Protein AF-G5LKT0-F1 (afdb_monomer)

Structure (mmCIF, N/CA/C/O backbone):
data_AF-G5LKT0-F1
#
_entry.id   AF-G5LKT0-F1
#
loop_
_atom_site.group_PDB
_atom_site.id
_atom_site.type_symbol
_atom_site.label_atom_id
_atom_site.label_alt_id
_atom_site.label_comp_id
_atom_site.label_asym_id
_atom_site.label_entity_id
_atom_site.label_seq_id
_atom_site.pdbx_PDB_ins_code
_atom_site.Cartn_x
_atom_site.Cartn_y
_atom_site.Cartn_z
_atom_site.occupancy
_atom_site.B_iso_or_equiv
_atom_site.auth_seq_id
_atom_site.auth_comp_id
_atom_site.auth_asym_id
_atom_site.auth_atom_id
_atom_site.pdbx_PDB_model_num
ATOM 1 N N . SER A 1 1 ? 3.298 -21.487 0.297 1.00 54.34 1 SER A N 1
ATOM 2 C CA . SER A 1 1 ? 2.393 -21.623 -0.874 1.00 54.34 1 SER A CA 1
ATOM 3 C C . SER A 1 1 ? 1.903 -20.227 -1.274 1.00 54.34 1 SER A C 1
ATOM 5 O O . SER A 1 1 ? 2.174 -19.280 -0.552 1.00 54.34 1 SER A O 1
ATOM 7 N N . CYS A 1 2 ? 1.197 -20.034 -2.396 1.00 66.44 2 CYS A N 1
ATOM 8 C CA . CYS A 1 2 ? 0.655 -18.714 -2.787 1.00 66.44 2 CYS A CA 1
ATOM 9 C C . CYS A 1 2 ? -0.254 -18.072 -1.703 1.00 66.44 2 CYS A C 1
ATOM 11 O O . CYS A 1 2 ? -0.448 -16.859 -1.705 1.00 66.44 2 CYS A O 1
ATOM 13 N N . GLY A 1 3 ? -0.767 -18.862 -0.748 1.00 74.69 3 GLY A N 1
ATOM 14 C CA . GLY A 1 3 ? -1.524 -18.372 0.408 1.00 74.69 3 GLY A CA 1
ATOM 15 C C . GLY A 1 3 ? -0.724 -17.453 1.335 1.00 74.69 3 GLY A C 1
ATOM 16 O O . GLY A 1 3 ? -1.248 -16.420 1.735 1.00 74.69 3 GLY A O 1
ATOM 17 N N . ASP A 1 4 ? 0.554 -17.754 1.588 1.00 81.62 4 ASP A N 1
ATOM 18 C CA . ASP A 1 4 ? 1.383 -16.985 2.531 1.00 81.62 4 ASP A CA 1
ATOM 19 C C . ASP A 1 4 ? 1.629 -15.556 2.026 1.00 81.62 4 ASP A C 1
ATOM 21 O O . ASP A 1 4 ? 1.540 -14.595 2.784 1.00 81.62 4 ASP A O 1
ATOM 25 N N . ALA A 1 5 ? 1.858 -15.398 0.717 1.00 81.75 5 ALA A N 1
ATOM 26 C CA . ALA A 1 5 ? 2.050 -14.091 0.088 1.00 81.75 5 ALA A CA 1
ATOM 27 C C . ALA A 1 5 ? 0.766 -13.242 0.091 1.00 81.75 5 ALA A C 1
ATOM 29 O O . ALA A 1 5 ? 0.824 -12.029 0.288 1.00 81.75 5 ALA A O 1
ATOM 30 N N . ARG A 1 6 ? -0.403 -13.874 -0.098 1.00 88.56 6 ARG A N 1
ATOM 31 C CA . ARG A 1 6 ? -1.702 -13.187 -0.015 1.00 88.56 6 ARG A CA 1
ATOM 32 C C . ARG A 1 6 ? -1.993 -12.738 1.410 1.00 88.56 6 ARG A C 1
ATOM 34 O O . ARG A 1 6 ? -2.324 -11.576 1.622 1.00 88.56 6 ARG A O 1
ATOM 41 N N . TYR A 1 7 ? -1.827 -13.644 2.369 1.00 90.50 7 TYR A N 1
ATOM 42 C CA . TYR A 1 7 ? -2.042 -13.356 3.781 1.00 90.50 7 TYR A CA 1
ATOM 43 C C . TYR A 1 7 ? -1.099 -12.254 4.277 1.00 90.50 7 TYR A C 1
ATOM 45 O O . TYR A 1 7 ? -1.538 -11.332 4.954 1.00 90.50 7 TYR A O 1
ATOM 53 N N . TYR A 1 8 ? 0.168 -12.264 3.846 1.00 92.62 8 TYR A N 1
ATOM 54 C CA . TYR A 1 8 ? 1.125 -11.202 4.162 1.00 92.62 8 TYR A CA 1
ATOM 55 C C . TYR A 1 8 ? 0.628 -9.812 3.739 1.00 92.62 8 TYR A C 1
ATOM 57 O O . TYR A 1 8 ? 0.749 -8.847 4.495 1.00 92.62 8 TYR A O 1
ATOM 65 N N . LEU A 1 9 ? 0.048 -9.708 2.541 1.00 94.00 9 LEU A N 1
ATOM 66 C CA . LEU A 1 9 ? -0.469 -8.446 2.022 1.00 94.00 9 LEU A CA 1
ATOM 67 C C . LEU A 1 9 ? -1.717 -7.979 2.784 1.00 94.00 9 LEU A C 1
ATOM 69 O O . LEU A 1 9 ? -1.822 -6.799 3.119 1.00 94.00 9 LEU A O 1
ATOM 73 N N . LEU A 1 10 ? -2.628 -8.905 3.092 1.00 94.75 10 LEU A N 1
ATOM 74 C CA . LEU A 1 10 ? -3.838 -8.631 3.869 1.00 94.75 10 LEU A CA 1
ATOM 75 C C . LEU A 1 10 ? -3.491 -8.153 5.286 1.00 94.75 10 LEU A C 1
ATOM 77 O O . LEU A 1 10 ? -3.990 -7.120 5.732 1.00 94.75 10 LEU A O 1
ATOM 81 N N . GLU A 1 11 ? -2.557 -8.829 5.955 1.00 95.62 11 GLU A N 1
ATOM 82 C CA . GLU A 1 11 ? -2.084 -8.441 7.285 1.00 95.62 11 GLU A CA 1
ATOM 83 C C . GLU A 1 11 ? -1.333 -7.108 7.272 1.00 95.62 11 GLU A C 1
ATOM 85 O O . GLU A 1 11 ? -1.482 -6.298 8.189 1.00 95.62 11 GLU A O 1
ATOM 90 N N . ALA A 1 12 ? -0.527 -6.831 6.243 1.00 96.62 12 ALA A N 1
ATOM 91 C CA . ALA A 1 12 ? 0.118 -5.528 6.096 1.00 96.62 12 ALA A CA 1
ATOM 92 C C . ALA A 1 12 ? -0.919 -4.405 5.929 1.00 96.62 12 ALA A C 1
ATOM 94 O O . ALA A 1 12 ? -0.788 -3.352 6.561 1.00 96.62 12 ALA A O 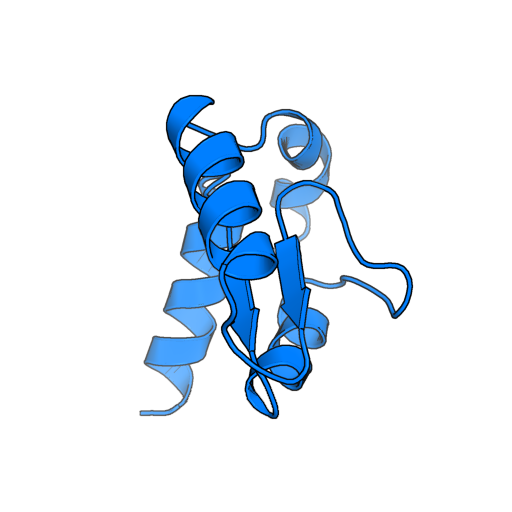1
ATOM 95 N N . TYR A 1 13 ? -1.967 -4.648 5.135 1.00 96.19 13 TYR A N 1
ATOM 96 C CA . TYR A 1 13 ? -3.059 -3.702 4.924 1.00 96.19 13 TYR A CA 1
ATOM 97 C C . TYR A 1 13 ? -3.838 -3.439 6.217 1.00 96.19 13 TYR A C 1
ATOM 99 O O . TYR A 1 13 ? -4.007 -2.277 6.596 1.00 96.19 13 TYR A O 1
ATOM 107 N N . LYS A 1 14 ? -4.234 -4.500 6.936 1.00 95.38 14 LYS A N 1
ATOM 108 C CA . LYS A 1 14 ? -4.937 -4.422 8.228 1.00 95.38 14 LYS A CA 1
ATOM 109 C C . LYS A 1 14 ? -4.118 -3.687 9.287 1.00 95.38 14 LYS A C 1
ATOM 111 O O . LYS A 1 14 ? -4.661 -2.904 10.061 1.00 95.38 14 LYS A O 1
ATOM 116 N N . HIS A 1 15 ? -2.797 -3.859 9.273 1.00 96.62 15 HIS A N 1
ATOM 117 C CA . HIS A 1 15 ? -1.878 -3.140 10.154 1.00 96.62 15 HIS A CA 1
ATOM 118 C C . HIS A 1 15 ? -1.471 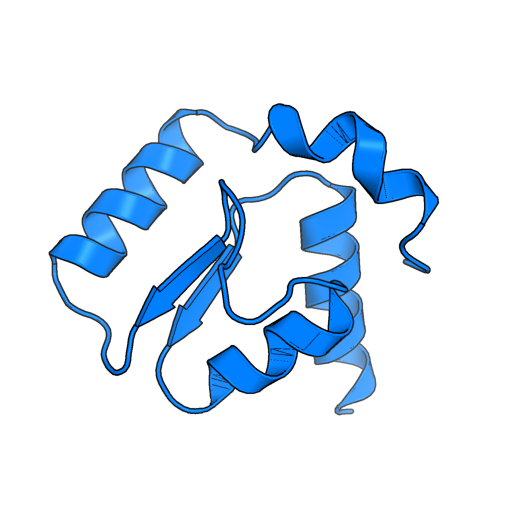-1.749 9.646 1.00 96.62 15 HIS A C 1
ATOM 120 O O . HIS A 1 15 ? -0.539 -1.157 10.195 1.00 96.62 15 HIS A O 1
ATOM 126 N N . LEU A 1 16 ? -2.166 -1.194 8.648 1.00 97.62 16 LEU A N 1
ATOM 127 C CA . LEU A 1 16 ? -1.969 0.172 8.147 1.00 97.62 16 LEU A CA 1
ATOM 128 C C . LEU A 1 16 ? -0.558 0.430 7.596 1.00 97.62 16 LEU A C 1
ATOM 130 O O . LEU A 1 16 ? -0.073 1.562 7.628 1.00 97.62 16 LEU A O 1
ATOM 134 N N . LYS A 1 17 ? 0.141 -0.605 7.123 1.00 98.31 17 LYS A N 1
ATOM 135 C CA . LYS A 1 17 ? 1.466 -0.428 6.524 1.00 98.31 17 LYS A CA 1
ATOM 136 C C . LYS A 1 17 ? 1.331 0.163 5.114 1.00 98.31 17 LYS A C 1
ATOM 138 O O . LYS A 1 17 ? 0.390 -0.194 4.394 1.00 98.31 17 LYS A O 1
ATOM 143 N N . PRO A 1 18 ? 2.273 1.020 4.690 1.00 98.25 18 PRO A N 1
ATOM 144 C CA . PRO A 1 18 ? 2.456 1.317 3.277 1.00 98.25 18 PRO A CA 1
ATOM 145 C C . PRO A 1 18 ? 2.690 0.024 2.488 1.00 98.25 18 PRO A C 1
ATOM 147 O O . PRO A 1 18 ? 3.367 -0.888 2.967 1.00 98.25 18 PRO A O 1
ATOM 150 N N . ILE A 1 19 ? 2.119 -0.056 1.291 1.00 97.88 19 ILE A N 1
ATOM 151 C CA . ILE A 1 19 ? 2.265 -1.190 0.376 1.00 97.88 19 ILE A CA 1
ATOM 152 C C . ILE A 1 19 ? 2.764 -0.643 -0.956 1.00 97.88 19 ILE A C 1
ATOM 154 O O . ILE A 1 19 ? 2.295 0.397 -1.409 1.00 97.88 19 ILE A O 1
ATOM 158 N N . ALA A 1 20 ? 3.696 -1.345 -1.591 1.00 97.69 20 ALA A N 1
ATOM 159 C CA . ALA A 1 20 ? 4.235 -0.959 -2.886 1.00 97.69 20 ALA A CA 1
ATOM 160 C C . ALA A 1 20 ? 4.204 -2.157 -3.843 1.00 97.69 20 ALA A C 1
ATOM 162 O O . ALA A 1 20 ? 4.689 -3.235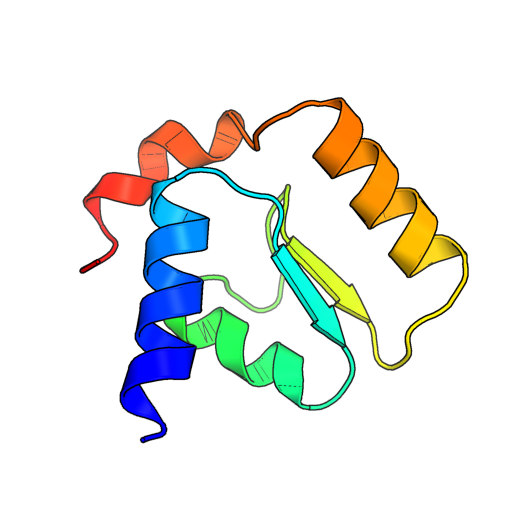 -3.497 1.00 97.69 20 ALA A O 1
ATOM 163 N N . LEU A 1 21 ? 3.614 -1.980 -5.026 1.00 96.81 21 LEU A N 1
ATOM 164 C CA . LEU A 1 21 ? 3.433 -3.022 -6.038 1.00 96.81 21 LEU A CA 1
ATOM 165 C C . LEU A 1 21 ? 3.978 -2.535 -7.386 1.00 96.81 21 LEU A C 1
ATOM 167 O O . LEU A 1 21 ? 3.488 -1.557 -7.943 1.00 96.81 21 LEU A O 1
ATOM 171 N N . ALA A 1 22 ? 4.963 -3.241 -7.940 1.00 97.31 22 ALA A N 1
ATOM 172 C CA . ALA A 1 22 ? 5.547 -2.914 -9.240 1.00 97.31 22 ALA A CA 1
ATOM 173 C C . ALA A 1 22 ? 5.241 -3.989 -10.293 1.00 97.31 22 ALA A C 1
ATOM 175 O O . ALA A 1 22 ? 5.134 -5.179 -9.975 1.00 97.31 22 ALA A O 1
ATOM 176 N N . GLY A 1 23 ? 5.103 -3.569 -11.550 1.00 97.06 23 GLY A N 1
ATOM 177 C CA . GLY A 1 23 ? 4.905 -4.456 -12.693 1.00 97.06 23 GLY A CA 1
ATOM 178 C C . GLY A 1 23 ? 3.685 -5.361 -12.522 1.00 97.06 23 GLY A C 1
ATOM 179 O O . GLY A 1 23 ? 2.575 -4.894 -12.242 1.00 97.06 23 GLY A O 1
ATOM 180 N N . ASP A 1 24 ? 3.899 -6.668 -12.662 1.00 95.31 24 ASP A N 1
ATOM 181 C CA . ASP A 1 24 ? 2.853 -7.683 -12.534 1.00 95.31 24 ASP A CA 1
ATOM 182 C C . ASP A 1 24 ? 2.262 -7.796 -11.127 1.00 95.31 24 ASP A C 1
ATOM 184 O O . ASP A 1 24 ? 1.126 -8.260 -10.990 1.00 95.31 24 ASP A O 1
ATOM 188 N N . ALA A 1 25 ? 2.982 -7.358 -10.088 1.00 94.44 25 ALA A N 1
ATOM 189 C CA . ALA A 1 25 ? 2.517 -7.441 -8.706 1.00 94.44 25 ALA A CA 1
ATOM 190 C C . ALA A 1 25 ? 1.303 -6.538 -8.436 1.00 94.44 25 ALA A C 1
ATOM 192 O O . ALA A 1 25 ? 0.534 -6.817 -7.519 1.00 94.44 25 ALA A O 1
ATOM 193 N N . ARG A 1 26 ? 1.058 -5.512 -9.263 1.00 94.31 26 ARG A N 1
ATOM 194 C CA . ARG A 1 26 ? -0.122 -4.634 -9.145 1.00 94.31 26 ARG A CA 1
ATOM 195 C C . ARG A 1 2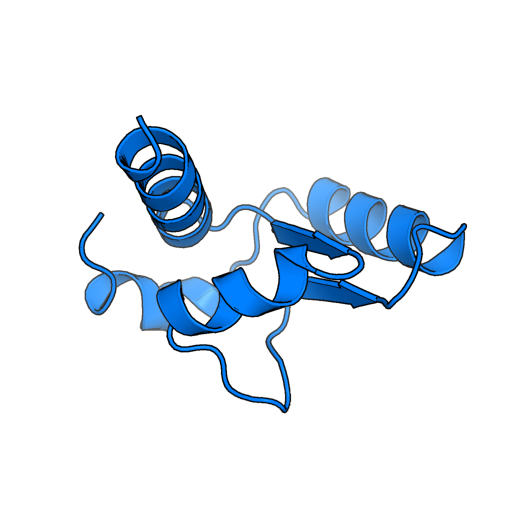6 ? -1.446 -5.392 -9.207 1.0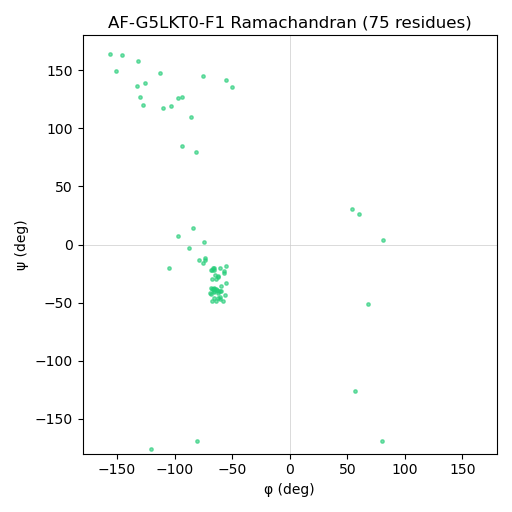0 94.31 26 ARG A C 1
ATOM 197 O O . ARG A 1 26 ? -2.427 -4.968 -8.606 1.00 94.31 26 ARG A O 1
ATOM 204 N N . ARG A 1 27 ? -1.472 -6.580 -9.828 1.00 91.75 27 ARG A N 1
ATOM 205 C CA . ARG A 1 27 ? -2.650 -7.468 -9.816 1.00 91.75 27 ARG A CA 1
ATOM 206 C C . ARG A 1 27 ? -3.114 -7.841 -8.401 1.00 91.75 27 ARG A C 1
ATOM 208 O O . ARG A 1 27 ? -4.273 -8.198 -8.216 1.00 91.75 27 ARG A O 1
ATOM 215 N N . PHE A 1 28 ? -2.232 -7.760 -7.400 1.00 91.12 28 PHE A N 1
ATOM 216 C CA . PHE A 1 28 ? -2.569 -8.055 -6.011 1.00 91.12 28 PHE A CA 1
ATOM 217 C C . PHE A 1 28 ? -3.421 -6.974 -5.334 1.00 91.12 28 PHE A C 1
ATOM 219 O O . PHE A 1 28 ? -4.022 -7.272 -4.305 1.00 91.12 28 PHE A O 1
ATOM 226 N N . LYS A 1 29 ? -3.570 -5.771 -5.909 1.00 91.44 29 LYS A N 1
ATOM 227 C CA . LYS A 1 29 ? -4.439 -4.728 -5.332 1.00 91.44 29 LYS A CA 1
ATOM 228 C C . LYS A 1 29 ? -5.913 -5.126 -5.257 1.00 91.44 29 LYS A C 1
ATOM 230 O O . LYS A 1 29 ? -6.616 -4.713 -4.339 1.00 91.44 29 LYS A O 1
ATOM 235 N N . ALA A 1 30 ? -6.352 -6.010 -6.155 1.00 90.44 30 ALA A N 1
ATOM 236 C CA . ALA A 1 30 ? -7.698 -6.571 -6.133 1.00 90.44 30 ALA A CA 1
ATOM 237 C C . ALA A 1 30 ? -7.980 -7.380 -4.853 1.00 90.44 30 ALA A C 1
ATOM 239 O O . ALA A 1 30 ? -9.121 -7.438 -4.413 1.00 90.44 30 ALA A O 1
ATOM 240 N N . LEU A 1 31 ? -6.952 -7.959 -4.213 1.00 89.56 31 LEU A N 1
ATOM 241 C CA . LEU A 1 31 ? -7.103 -8.642 -2.919 1.00 89.56 31 LEU A CA 1
ATOM 242 C C . LEU A 1 31 ? -7.416 -7.674 -1.772 1.00 89.56 31 LEU A C 1
ATOM 244 O O . LEU A 1 31 ? -7.929 -8.095 -0.742 1.00 89.56 31 LEU A O 1
ATOM 248 N N . LEU A 1 32 ? -7.078 -6.396 -1.942 1.00 88.69 32 LEU A N 1
ATOM 249 C CA . LEU A 1 32 ? -7.260 -5.338 -0.952 1.00 88.69 32 LEU A CA 1
ATOM 250 C C . LEU A 1 32 ? -8.544 -4.532 -1.195 1.00 88.69 32 LEU A C 1
ATOM 252 O O . LEU A 1 32 ? -8.748 -3.512 -0.545 1.00 88.69 32 LEU A O 1
ATOM 256 N N . ASN A 1 33 ? -9.392 -4.959 -2.141 1.00 88.62 33 ASN A N 1
ATOM 257 C CA . ASN A 1 33 ? -10.563 -4.213 -2.613 1.00 88.62 33 ASN A CA 1
ATOM 258 C C . ASN A 1 33 ? -10.231 -2.785 -3.095 1.00 88.62 33 ASN A C 1
ATOM 260 O O . ASN A 1 33 ? -11.062 -1.885 -2.995 1.00 88.62 33 ASN A O 1
ATOM 264 N N . ILE A 1 34 ? -9.018 -2.575 -3.619 1.00 89.12 34 ILE A N 1
ATOM 265 C CA . ILE A 1 34 ? -8.598 -1.302 -4.212 1.00 89.12 34 ILE A CA 1
ATOM 266 C C . ILE A 1 34 ? -8.866 -1.362 -5.715 1.00 89.12 34 ILE A C 1
ATOM 268 O O . ILE A 1 34 ? -8.436 -2.297 -6.396 1.00 89.12 34 ILE A O 1
ATOM 272 N N . ASP A 1 35 ? -9.587 -0.370 -6.232 1.00 88.12 35 ASP A N 1
ATOM 273 C CA . ASP A 1 35 ? -9.941 -0.292 -7.646 1.00 88.12 35 ASP A CA 1
ATOM 274 C C . ASP A 1 35 ? -8.788 0.261 -8.517 1.00 88.12 35 ASP A C 1
ATOM 276 O O . ASP A 1 35 ? -7.621 0.355 -8.115 1.00 88.12 35 ASP A O 1
ATOM 280 N N . SER A 1 36 ? -9.086 0.581 -9.778 1.00 84.94 36 SER A N 1
ATOM 281 C CA . SER A 1 36 ? -8.084 1.102 -10.707 1.00 84.94 36 SER A CA 1
ATOM 282 C C . SER A 1 36 ? -7.564 2.496 -10.344 1.00 84.94 36 SER A C 1
ATOM 284 O O . SER A 1 36 ? -6.467 2.823 -10.785 1.00 84.94 36 SER A O 1
ATOM 286 N N . GLN A 1 37 ? -8.309 3.292 -9.568 1.00 86.44 37 GLN A N 1
ATOM 287 C CA . GLN A 1 37 ? -7.917 4.640 -9.134 1.00 86.44 37 GLN A CA 1
ATOM 288 C C . GLN A 1 37 ? -6.860 4.614 -8.020 1.00 86.44 37 GLN A C 1
ATOM 290 O O . GLN A 1 37 ? -6.195 5.621 -7.789 1.00 86.44 37 GLN A O 1
ATOM 295 N N . GLY A 1 38 ? -6.668 3.467 -7.361 1.00 89.19 38 GLY A N 1
ATOM 296 C CA . GLY A 1 38 ? -5.696 3.317 -6.281 1.00 89.19 38 GLY A CA 1
ATOM 297 C C . GLY A 1 38 ? -6.203 3.851 -4.937 1.00 89.19 38 GLY A C 1
ATOM 298 O O . GLY A 1 38 ? -7.385 4.127 -4.744 1.00 89.19 38 GLY A O 1
ATOM 299 N N . GLU A 1 39 ? -5.297 3.953 -3.969 1.00 93.69 39 GLU A N 1
ATOM 300 C CA . GLU A 1 39 ? -5.578 4.450 -2.620 1.00 93.69 39 GLU A CA 1
ATOM 301 C C . GLU A 1 39 ? -4.315 5.101 -2.041 1.00 93.69 39 GLU A C 1
ATOM 303 O O . GLU A 1 39 ? -3.202 4.654 -2.321 1.00 93.69 39 GLU A O 1
ATOM 308 N N . GLU A 1 40 ? -4.472 6.111 -1.179 1.00 95.06 40 GLU A N 1
ATOM 309 C CA . GLU A 1 40 ? -3.372 6.584 -0.333 1.00 95.06 40 GLU A CA 1
ATOM 310 C C . GLU A 1 40 ? -2.696 5.409 0.403 1.00 95.06 40 GLU A C 1
ATOM 312 O O . GLU A 1 40 ? -3.343 4.510 0.949 1.00 95.06 40 GLU A O 1
ATOM 317 N N . GLY A 1 41 ? -1.363 5.403 0.418 1.00 96.19 41 GLY A N 1
ATOM 318 C CA . GLY A 1 41 ? -0.600 4.339 1.060 1.00 96.19 41 GLY A CA 1
ATOM 319 C C . GLY A 1 41 ? -0.432 3.066 0.228 1.00 96.19 41 GLY A C 1
ATOM 320 O O . GLY A 1 41 ? 0.140 2.100 0.744 1.00 96.19 41 GLY A O 1
ATOM 321 N N . LEU A 1 42 ? -0.917 3.046 -1.020 1.00 97.12 42 LEU A N 1
ATOM 322 C CA . LEU A 1 42 ? -0.531 2.084 -2.049 1.00 97.12 42 LEU A CA 1
ATOM 323 C C . LEU A 1 42 ? 0.300 2.800 -3.126 1.00 97.12 42 LEU A C 1
ATOM 325 O O . LEU A 1 42 ? -0.197 3.690 -3.808 1.00 97.12 42 LEU A O 1
ATOM 329 N N . VAL A 1 43 ? 1.557 2.395 -3.298 1.00 97.88 43 VAL A N 1
ATOM 330 C CA . VAL A 1 43 ? 2.427 2.876 -4.381 1.00 97.88 43 VAL A CA 1
ATOM 331 C C . VAL A 1 43 ? 2.392 1.866 -5.522 1.00 97.88 43 VAL A C 1
ATOM 333 O O . VAL A 1 43 ? 2.652 0.682 -5.305 1.00 97.88 43 VAL A O 1
ATOM 336 N N . GLU A 1 44 ? 2.088 2.314 -6.739 1.00 96.56 44 GLU A N 1
ATOM 337 C CA . GLU A 1 44 ? 2.007 1.449 -7.918 1.00 96.56 44 GLU A CA 1
ATOM 338 C C . GLU A 1 44 ? 2.766 2.042 -9.104 1.00 96.56 44 GLU A C 1
ATOM 340 O O . GLU A 1 44 ? 2.624 3.226 -9.397 1.00 96.56 44 GLU A O 1
ATOM 345 N N . ALA A 1 45 ? 3.529 1.218 -9.824 1.00 96.69 45 ALA A N 1
ATOM 346 C CA . ALA A 1 45 ? 4.181 1.619 -11.073 1.00 96.69 45 ALA A CA 1
ATOM 347 C C . ALA A 1 45 ? 4.478 0.408 -11.973 1.00 96.69 45 ALA A C 1
ATOM 349 O O . ALA A 1 45 ? 4.470 -0.738 -11.517 1.00 96.69 45 ALA A O 1
ATOM 350 N N . ASP A 1 46 ? 4.759 0.648 -13.256 1.00 97.44 46 ASP A N 1
ATOM 351 C CA . ASP A 1 46 ? 5.237 -0.405 -14.163 1.00 97.44 46 ASP A CA 1
ATOM 352 C C . ASP A 1 46 ? 6.647 -0.882 -13.771 1.00 97.44 46 ASP A C 1
ATOM 354 O O . ASP A 1 46 ? 6.915 -2.080 -13.796 1.00 97.44 46 ASP A O 1
ATOM 358 N N . ASN A 1 47 ? 7.514 0.043 -13.343 1.00 97.06 47 ASN A N 1
ATOM 359 C CA . ASN A 1 47 ? 8.894 -0.213 -12.932 1.00 97.06 47 ASN A CA 1
ATOM 360 C C . ASN A 1 47 ? 9.200 0.469 -11.593 1.00 97.06 47 ASN A C 1
ATOM 362 O O . ASN A 1 47 ? 8.545 1.439 -11.220 1.00 97.06 47 ASN A O 1
ATOM 366 N N . VAL A 1 48 ? 10.220 -0.022 -10.887 1.00 97.75 48 VAL A N 1
ATOM 367 C CA . VAL A 1 48 ? 10.739 0.630 -9.677 1.00 97.75 48 VAL A CA 1
ATOM 368 C C . VAL A 1 48 ? 11.761 1.684 -10.093 1.00 97.75 48 VAL A C 1
ATOM 370 O O . VAL A 1 48 ? 12.851 1.343 -10.547 1.00 97.75 48 VAL A O 1
ATOM 373 N N . ASP A 1 49 ? 11.405 2.955 -9.937 1.00 97.75 49 ASP A N 1
ATOM 374 C CA . ASP A 1 49 ? 12.278 4.104 -10.175 1.00 97.75 49 ASP A CA 1
ATOM 375 C C . ASP A 1 49 ? 12.451 4.953 -8.899 1.00 97.75 49 ASP A C 1
ATOM 377 O O . ASP A 1 49 ? 11.977 4.594 -7.816 1.00 97.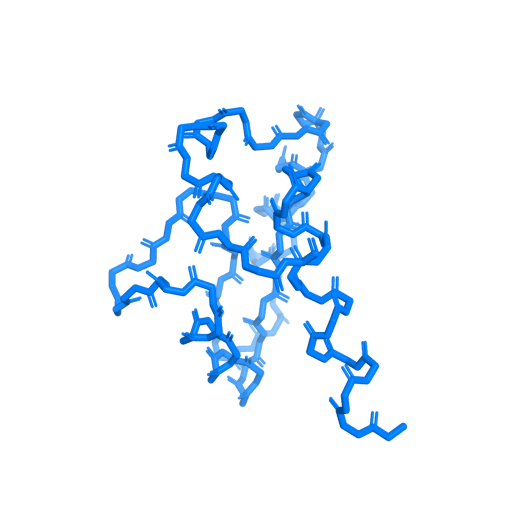75 49 ASP A O 1
ATOM 381 N N . HIS A 1 50 ? 13.162 6.079 -9.007 1.00 97.94 50 HIS A N 1
ATOM 382 C CA . HIS A 1 50 ? 13.353 6.986 -7.872 1.00 97.94 50 HIS A CA 1
ATOM 383 C C . HIS A 1 50 ? 12.031 7.528 -7.323 1.00 97.94 50 HIS A C 1
ATOM 385 O O . HIS A 1 50 ? 11.866 7.578 -6.111 1.00 97.94 50 HIS A O 1
ATOM 391 N N . HIS A 1 51 ? 11.068 7.875 -8.180 1.00 97.50 51 HIS A N 1
ATOM 392 C CA . HIS A 1 51 ? 9.797 8.425 -7.720 1.00 97.50 51 HIS A CA 1
ATOM 393 C C 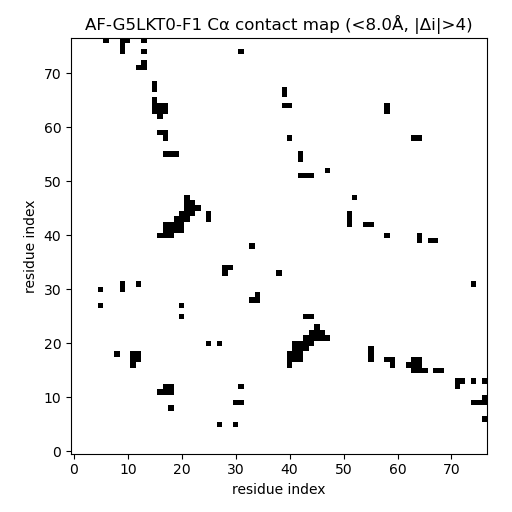. HIS A 1 51 ? 8.983 7.394 -6.925 1.00 97.50 51 HIS A C 1
ATOM 395 O O . HIS A 1 51 ? 8.419 7.719 -5.875 1.00 97.50 51 HIS A O 1
ATOM 401 N N . PHE A 1 52 ? 8.969 6.138 -7.378 1.00 98.44 52 PHE A N 1
ATOM 402 C CA . PHE A 1 52 ? 8.364 5.023 -6.655 1.00 98.44 52 PHE A CA 1
ATOM 403 C C . PHE A 1 52 ? 8.986 4.856 -5.262 1.00 98.44 52 PHE A C 1
ATOM 405 O O . PHE A 1 52 ? 8.269 4.762 -4.261 1.00 98.44 52 PHE A O 1
ATOM 412 N N . MET A 1 53 ? 10.320 4.857 -5.187 1.00 98.50 53 MET A N 1
ATOM 413 C CA . MET A 1 53 ? 11.041 4.682 -3.926 1.00 98.50 53 MET A CA 1
ATOM 414 C C . MET A 1 53 ? 10.869 5.875 -2.982 1.00 98.50 53 MET A C 1
ATOM 416 O O . MET A 1 53 ? 10.598 5.665 -1.802 1.00 98.50 53 MET A O 1
ATOM 420 N N . ASP A 1 54 ? 10.943 7.109 -3.481 1.00 98.56 54 ASP A N 1
ATOM 421 C CA . ASP A 1 54 ? 10.754 8.326 -2.682 1.00 98.56 54 ASP A CA 1
ATOM 422 C C . ASP A 1 54 ? 9.336 8.403 -2.103 1.00 98.56 54 ASP A C 1
ATOM 424 O O . ASP A 1 54 ? 9.145 8.766 -0.937 1.00 98.56 54 ASP A O 1
ATOM 428 N N . THR A 1 55 ? 8.331 7.995 -2.884 1.00 98.19 55 THR A N 1
ATOM 429 C CA . THR A 1 55 ? 6.935 7.933 -2.429 1.00 98.19 55 THR A CA 1
ATOM 430 C C . THR A 1 55 ? 6.769 6.887 -1.328 1.00 98.19 55 THR A C 1
ATOM 432 O O . THR A 1 55 ? 6.177 7.168 -0.283 1.00 98.19 55 THR A O 1
ATOM 435 N N . LEU A 1 56 ? 7.338 5.690 -1.513 1.00 98.56 56 LEU A N 1
ATOM 436 C CA . LEU A 1 56 ? 7.320 4.643 -0.493 1.00 98.56 56 LEU A CA 1
ATOM 437 C C . LEU A 1 56 ? 8.024 5.096 0.794 1.00 98.56 56 LEU A C 1
ATOM 439 O O . LEU A 1 56 ? 7.469 4.936 1.880 1.00 98.56 56 LEU A O 1
ATOM 443 N N . LEU A 1 57 ? 9.213 5.690 0.689 1.00 98.62 57 LEU A N 1
ATOM 444 C CA . LEU A 1 57 ? 9.979 6.166 1.843 1.00 98.62 57 LEU A CA 1
ATOM 445 C C . LEU A 1 57 ? 9.248 7.283 2.592 1.00 98.62 57 LEU A C 1
ATOM 447 O O . LEU A 1 57 ? 9.228 7.278 3.822 1.00 98.62 57 LEU A O 1
ATOM 451 N N . THR A 1 58 ? 8.583 8.185 1.870 1.00 98.50 58 THR A N 1
ATOM 452 C CA . THR A 1 58 ? 7.739 9.231 2.464 1.00 98.50 58 THR A CA 1
ATOM 453 C C . THR A 1 58 ? 6.597 8.625 3.285 1.00 98.50 58 THR A C 1
ATOM 455 O O . THR A 1 58 ? 6.377 9.015 4.432 1.00 98.50 58 THR A O 1
ATOM 458 N N . LEU A 1 59 ? 5.910 7.612 2.749 1.00 98.50 59 LEU A N 1
ATOM 459 C CA . LEU A 1 59 ? 4.849 6.899 3.468 1.00 98.50 59 LEU A CA 1
ATOM 460 C C . LEU A 1 59 ? 5.385 6.117 4.677 1.00 98.50 59 LEU A C 1
ATOM 462 O O . LEU A 1 59 ? 4.740 6.071 5.724 1.00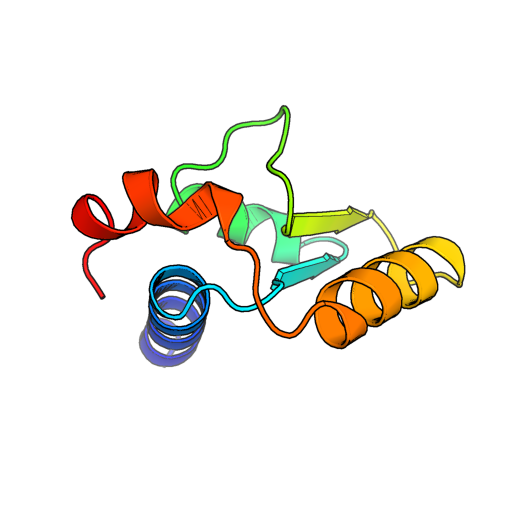 98.50 59 LEU A O 1
ATOM 466 N N . MET A 1 60 ? 6.570 5.512 4.560 1.00 98.44 60 MET A N 1
ATOM 467 C CA . MET A 1 60 ? 7.228 4.825 5.676 1.00 98.44 60 MET A CA 1
ATOM 468 C C . MET A 1 60 ? 7.637 5.799 6.788 1.00 98.44 60 MET A C 1
ATOM 470 O O . MET A 1 60 ? 7.496 5.462 7.964 1.00 98.44 60 MET A O 1
ATOM 474 N N . ALA A 1 61 ? 8.086 7.010 6.443 1.00 98.44 61 ALA A N 1
ATOM 475 C CA . ALA A 1 61 ? 8.424 8.059 7.406 1.00 98.44 61 ALA A CA 1
ATOM 476 C C . ALA A 1 61 ? 7.202 8.530 8.216 1.00 98.44 61 ALA A C 1
ATOM 478 O O . ALA A 1 61 ? 7.335 8.864 9.391 1.00 98.44 61 ALA A O 1
ATOM 479 N N . ALA A 1 62 ? 5.999 8.466 7.634 1.00 98.06 62 ALA A N 1
ATOM 480 C CA . ALA A 1 62 ? 4.736 8.712 8.335 1.00 98.06 62 ALA A CA 1
ATOM 481 C C . ALA A 1 62 ? 4.302 7.559 9.272 1.00 98.06 62 ALA A C 1
ATOM 483 O O . ALA A 1 62 ? 3.249 7.636 9.910 1.00 98.06 62 ALA A O 1
ATOM 484 N N . HIS A 1 63 ? 5.113 6.499 9.384 1.00 97.69 63 HIS A N 1
ATOM 485 C CA . HIS A 1 63 ? 4.912 5.283 10.177 1.00 97.69 63 HIS A CA 1
ATOM 486 C C . HIS A 1 63 ? 3.770 4.370 9.700 1.00 97.69 63 HIS A C 1
ATOM 488 O O . HIS A 1 63 ? 3.991 3.167 9.537 1.00 97.69 63 HIS A O 1
ATOM 494 N N . ARG A 1 64 ? 2.560 4.905 9.489 1.00 98.38 64 ARG A N 1
ATOM 495 C CA . ARG A 1 64 ? 1.362 4.173 9.037 1.00 98.38 64 ARG A CA 1
ATOM 496 C C . ARG A 1 64 ? 0.478 5.037 8.140 1.00 98.38 64 ARG A C 1
ATOM 498 O O . ARG A 1 64 ? 0.544 6.260 8.163 1.00 98.38 64 ARG A O 1
ATOM 505 N N . VAL A 1 65 ? -0.414 4.372 7.413 1.00 97.88 65 VAL A N 1
ATOM 506 C CA . VAL A 1 65 ? -1.446 4.971 6.558 1.00 97.88 65 VAL A CA 1
ATOM 507 C C . VAL A 1 65 ? -2.745 5.102 7.359 1.00 97.88 65 VAL A C 1
ATOM 509 O O . VAL A 1 65 ? -3.599 4.214 7.350 1.00 97.88 65 VAL A O 1
ATOM 512 N N . TRP A 1 66 ? -2.886 6.188 8.117 1.00 97.19 66 TRP A N 1
ATOM 513 C CA . TRP A 1 66 ? -3.994 6.358 9.070 1.00 97.19 66 TRP A CA 1
ATOM 514 C C . TRP A 1 66 ? -5.369 6.500 8.407 1.00 97.19 66 TRP A C 1
ATOM 516 O O . TRP A 1 66 ? -6.367 6.046 8.966 1.00 97.19 66 TRP A O 1
ATOM 526 N N . SER A 1 67 ? -5.428 7.056 7.194 1.00 95.50 67 SER A N 1
ATOM 527 C CA . SER A 1 67 ? -6.663 7.213 6.408 1.00 95.50 67 SER A CA 1
ATOM 528 C C . SER A 1 67 ? -7.355 5.881 6.083 1.00 95.50 67 SER A C 1
ATOM 530 O O . SER A 1 67 ? -8.562 5.842 5.843 1.00 95.50 67 SER A O 1
ATOM 532 N N . ARG A 1 68 ? -6.622 4.764 6.158 1.00 94.69 68 ARG A N 1
ATOM 533 C CA . ARG A 1 68 ? -7.132 3.408 5.931 1.00 94.69 68 ARG A CA 1
ATOM 534 C C . ARG A 1 68 ? -7.892 2.822 7.127 1.00 94.69 68 ARG A C 1
ATOM 536 O O . ARG A 1 68 ? -8.595 1.828 6.962 1.00 94.69 68 ARG A O 1
ATOM 543 N N . ALA A 1 69 ? -7.816 3.421 8.318 1.00 93.62 69 ALA A N 1
ATOM 544 C CA . ALA A 1 69 ? -8.393 2.853 9.543 1.00 93.62 69 ALA A CA 1
ATOM 545 C C . ALA A 1 69 ? -9.897 2.520 9.435 1.00 93.62 69 ALA A C 1
ATOM 547 O O . ALA A 1 69 ? -10.345 1.526 9.997 1.00 93.62 69 ALA A O 1
ATOM 548 N N . GLY A 1 70 ? -10.674 3.288 8.660 1.00 92.44 70 GLY A N 1
ATOM 549 C CA . GLY A 1 70 ? -12.101 3.014 8.431 1.00 92.44 70 GLY A CA 1
ATOM 550 C C . GLY A 1 70 ? -12.399 1.821 7.510 1.00 92.44 70 GLY A C 1
ATOM 551 O O . GLY A 1 70 ? -13.545 1.387 7.433 1.00 92.44 70 GLY A O 1
ATOM 552 N N . LYS A 1 71 ? -11.392 1.286 6.808 1.00 89.69 71 LYS A N 1
ATOM 553 C CA . LYS A 1 71 ? -11.545 0.243 5.778 1.00 89.69 71 LYS A CA 1
ATOM 554 C C . LYS A 1 71 ? -11.109 -1.147 6.246 1.00 89.69 71 LYS A C 1
ATOM 556 O O . LYS A 1 71 ? -11.548 -2.144 5.680 1.00 89.69 71 LYS A O 1
ATOM 561 N N . ILE A 1 72 ? -10.286 -1.237 7.294 1.00 90.19 72 ILE A N 1
ATOM 562 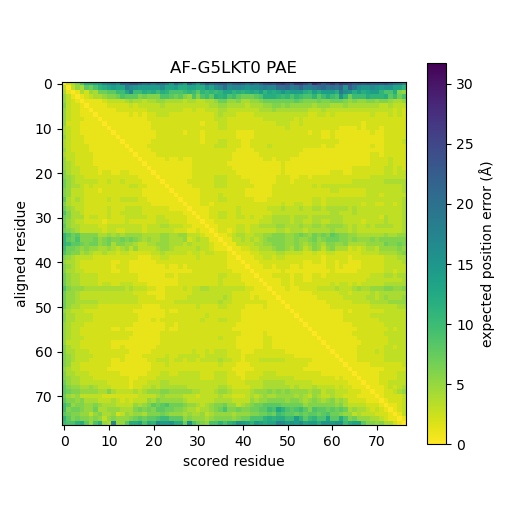C CA . ILE A 1 72 ? -9.657 -2.505 7.709 1.00 90.19 72 ILE A CA 1
ATOM 563 C C . ILE A 1 72 ? -10.651 -3.565 8.202 1.00 90.19 72 ILE A C 1
ATOM 565 O O . ILE A 1 72 ? -10.375 -4.751 8.070 1.00 90.19 72 ILE A O 1
ATOM 569 N N . ASN A 1 73 ? -11.821 -3.165 8.715 1.00 87.00 73 ASN A N 1
ATOM 570 C CA . ASN A 1 73 ? -12.843 -4.102 9.204 1.00 87.00 73 ASN A CA 1
ATOM 571 C C . ASN A 1 73 ? -13.448 -4.975 8.091 1.00 87.00 73 ASN A C 1
ATOM 573 O O . ASN A 1 73 ? -14.020 -6.020 8.383 1.00 87.00 73 ASN A O 1
ATOM 577 N N . ALA A 1 74 ? -13.338 -4.553 6.827 1.00 84.00 74 ALA A N 1
ATOM 578 C CA . ALA A 1 74 ? -13.845 -5.295 5.674 1.00 84.00 74 ALA A CA 1
ATOM 579 C C . ALA A 1 74 ? -12.839 -6.321 5.116 1.00 84.00 74 ALA A C 1
ATOM 581 O O . ALA A 1 74 ? -13.161 -7.032 4.165 1.00 84.00 74 ALA A O 1
ATOM 582 N N . ILE A 1 75 ? -11.622 -6.387 5.668 1.00 84.00 75 ILE A N 1
ATOM 583 C CA . ILE A 1 75 ? -10.533 -7.213 5.141 1.00 84.00 75 ILE A CA 1
ATOM 584 C C . ILE A 1 75 ? -10.377 -8.483 5.994 1.00 84.00 75 ILE A C 1
ATOM 586 O O . ILE A 1 75 ? -10.090 -8.374 7.188 1.00 84.00 75 ILE A O 1
ATOM 590 N N . PRO A 1 76 ? -10.539 -9.688 5.411 1.00 80.44 76 PRO A N 1
ATOM 591 C CA . PRO A 1 76 ? -10.400 -10.951 6.128 1.00 80.44 76 PRO A CA 1
ATOM 592 C C . PRO A 1 76 ? -8.918 -11.333 6.238 1.00 80.44 76 PRO A C 1
ATOM 594 O O . PRO A 1 76 ? -8.412 -12.140 5.455 1.00 80.44 76 PRO A O 1
ATOM 597 N N . ALA A 1 77 ? -8.228 -10.708 7.190 1.00 79.62 77 ALA A N 1
ATOM 598 C CA . ALA A 1 77 ? -6.878 -11.067 7.618 1.00 79.62 77 ALA A CA 1
ATOM 599 C C . ALA A 1 77 ? -6.917 -11.563 9.065 1.00 79.62 77 ALA A C 1
ATOM 601 O O . ALA A 1 77 ? -7.600 -10.902 9.890 1.00 79.62 77 ALA A O 1
#

Solvent-accessible surface area (backbone atoms only — not comparable to full-atom values): 4629 Å² total; per-residue (Å²): 110,78,62,57,63,51,49,51,52,41,44,37,52,59,68,24,41,60,45,77,27,46,43,80,51,46,69,56,40,60,80,72,75,41,62,94,89,57,52,92,49,53,46,75,41,73,61,87,47,69,68,56,50,52,53,49,50,54,41,51,72,61,66,44,33,69,88,49,67,87,55,38,87,80,53,97,101

Nearest PDB structures (foldseek):
  3ttt-assembly1_B  TM=9.953E-01  e=6.118E-10  Escherichia coli
  3ttu-assembly1_C  TM=9.886E-01  e=1.110E-09  Escherichia coli
  4ens-assembly1_C  TM=9.881E-01  e=1.267E-09  Escherichia coli K-12
  3p9q-assembly1_B  TM=9.957E-01  e=1.763E-09  Escherichia coli K-12
  4enp-assembly1_C  TM=9.897E-01  e=2.013E-09  Escherichia coli K-12

InterPro domains:
  IPR029062 Class I glutamine amidotransferase-like [G3DSA:3.40.50.880] (1-77)
  IPR041399 Large catalase, C-terminal domain [PF18011] (5-69)

pLDDT: mean 92.7, std 7.61, range [54.34, 98.62]

Radius of gyration: 12.04 Å; Cα contacts (8 Å, |Δi|>4): 82; chains: 1; bounding box: 27×31×24 Å

Organism: NCBI:txid913241

Secondary structure (DSSP, 8-state):
-HHHHHHHHHHHHHTT--EEEEGGGGGGGGGGT--TT--TTEEEESS--HHHHHHHHHHHHTSS-GGGGGTGGGS--

Foldseek 3Di:
DVVVVLVVVLVCLLVQAQAEAEAPRVVSVVLLVADPVGDPSYQYYPDDDPVSVVSNVVCVVVVGNVVSNVPSVVGDD

Mean predicted aligned error: 3.25 Å

Sequence (77 aa):
SCGDARYYLLEAYKHLKPIALAGDARRFKALLNIDSQGEEGLVEADNVDHHFMDTLLTLMAAHRVWSRAGKINAIPA